Protein AF-Q5DG83-F1 (afdb_monomer_lite)

Secondary structure (DSSP, 8-state):
-HHHHHHHHHHHHHHTT-HHHHHHHHHHHHHHHHHHHHHHHHTT----SHHHHHHHHHHHHHHHHHHHTT-HHHHHHHHHHHHHHHHTTT-HHHHHHHHHHHHHHTTT-HHHHHHHHHHHHHHHHHHHH-HHHHHHHHT--

Structure (mmCIF, N/CA/C/O backbone):
data_AF-Q5DG83-F1
#
_entry.id   AF-Q5DG83-F1
#
loop_
_atom_site.group_PDB
_atom_site.id
_atom_site.type_symbol
_atom_site.label_atom_id
_atom_site.label_alt_id
_atom_site.label_comp_id
_atom_site.label_asym_id
_atom_site.label_entity_id
_atom_site.label_seq_id
_atom_site.pdbx_PDB_ins_code
_atom_site.Cartn_x
_atom_site.Cartn_y
_atom_site.Cartn_z
_atom_site.occupancy
_atom_site.B_iso_or_equiv
_atom_site.auth_seq_id
_atom_site.auth_comp_id
_atom_site.auth_asym_id
_atom_site.auth_atom_id
_atom_site.pdbx_PDB_model_num
ATOM 1 N N . MET A 1 1 ? -3.990 -0.308 -20.408 1.00 58.44 1 MET A N 1
ATOM 2 C CA . MET A 1 1 ? -5.228 0.496 -20.563 1.00 58.44 1 MET A CA 1
ATOM 3 C C . MET A 1 1 ? -6.247 0.313 -19.429 1.00 58.44 1 MET A C 1
ATOM 5 O O . MET A 1 1 ? -6.874 1.299 -19.071 1.00 58.44 1 MET A O 1
ATOM 9 N N . ALA A 1 2 ? -6.385 -0.866 -18.800 1.00 81.00 2 ALA A N 1
ATOM 10 C CA . ALA A 1 2 ? -7.357 -1.078 -17.709 1.00 81.00 2 ALA A CA 1
ATOM 11 C C . ALA A 1 2 ? -7.182 -0.148 -16.482 1.00 81.00 2 ALA A C 1
ATOM 13 O O . ALA A 1 2 ? -8.169 0.364 -15.962 1.00 81.00 2 ALA A O 1
ATOM 14 N N . GLY A 1 3 ? -5.941 0.132 -16.054 1.00 82.56 3 GLY A N 1
ATOM 15 C CA . GLY A 1 3 ? -5.675 1.032 -14.919 1.00 82.56 3 GLY A CA 1
ATOM 16 C C . GLY A 1 3 ? -6.185 2.464 -15.138 1.00 82.56 3 GLY A C 1
ATOM 17 O O . GLY A 1 3 ? -6.842 3.024 -14.268 1.00 82.56 3 GLY A O 1
ATOM 18 N N . VAL A 1 4 ? -5.973 3.027 -16.333 1.00 89.06 4 VAL A N 1
ATOM 19 C CA . VAL A 1 4 ? -6.413 4.392 -16.685 1.00 89.06 4 VAL A CA 1
ATOM 20 C C . VAL A 1 4 ? -7.938 4.499 -16.736 1.00 89.06 4 VAL A C 1
ATOM 22 O O . VAL A 1 4 ? -8.504 5.472 -16.245 1.00 89.06 4 VAL A O 1
ATOM 25 N N . PHE A 1 5 ? -8.619 3.481 -17.265 1.00 93.00 5 PHE A N 1
ATOM 26 C CA . PHE A 1 5 ? -10.083 3.435 -17.251 1.00 93.00 5 PHE A CA 1
ATOM 27 C C . PHE A 1 5 ? -10.638 3.483 -15.818 1.00 93.00 5 PHE A C 1
ATOM 29 O O . PHE A 1 5 ? -11.565 4.239 -15.526 1.00 93.00 5 PHE A O 1
ATOM 36 N N . LEU A 1 6 ? -10.028 2.731 -14.898 1.00 93.81 6 LEU A N 1
ATOM 37 C CA . LEU A 1 6 ? -10.441 2.718 -13.495 1.00 93.81 6 LEU A CA 1
ATOM 38 C C . LEU A 1 6 ? -10.175 4.046 -12.780 1.00 93.81 6 LEU A C 1
ATOM 40 O O . LEU A 1 6 ? -10.945 4.400 -11.893 1.00 93.81 6 LEU A O 1
ATOM 44 N N . LEU A 1 7 ? -9.166 4.822 -13.187 1.00 94.19 7 LEU A N 1
ATOM 45 C CA . LEU A 1 7 ? -9.012 6.200 -12.703 1.00 94.19 7 LEU A CA 1
ATOM 46 C C . LEU A 1 7 ? -10.199 7.081 -13.110 1.00 94.19 7 LEU A C 1
ATOM 48 O O . LEU A 1 7 ? -10.683 7.871 -12.302 1.00 94.19 7 LEU A O 1
ATOM 52 N N . GLY A 1 8 ? -10.694 6.919 -14.341 1.00 93.06 8 GLY A N 1
ATOM 53 C CA . GLY A 1 8 ? -11.918 7.576 -14.803 1.00 93.06 8 GLY A CA 1
ATOM 54 C C . GLY A 1 8 ? -13.120 7.196 -13.940 1.00 93.06 8 GLY A C 1
ATOM 55 O O . GLY A 1 8 ? -13.822 8.074 -13.444 1.00 93.06 8 GLY A O 1
ATOM 56 N N . LYS A 1 9 ? -13.293 5.897 -13.663 1.00 94.50 9 LYS A N 1
ATOM 57 C CA . LYS A 1 9 ? -14.343 5.416 -12.755 1.00 94.50 9 LYS A CA 1
ATOM 58 C C . LYS A 1 9 ? -14.202 6.003 -11.344 1.00 94.50 9 LYS A C 1
ATOM 60 O O . LYS A 1 9 ? -15.188 6.475 -10.792 1.00 94.50 9 LYS A O 1
ATOM 65 N N . ALA A 1 10 ? -12.997 6.027 -10.773 1.00 93.75 10 ALA A N 1
ATOM 66 C CA . ALA A 1 10 ? -12.766 6.593 -9.443 1.00 93.75 10 ALA A CA 1
ATOM 67 C C . ALA A 1 10 ? -13.155 8.080 -9.373 1.00 93.75 10 ALA A C 1
ATOM 69 O O . ALA A 1 10 ? -13.737 8.515 -8.383 1.00 93.75 10 ALA A O 1
ATOM 70 N N . ARG A 1 11 ? -12.914 8.850 -10.444 1.00 94.06 11 ARG A N 1
ATOM 71 C CA . ARG A 1 11 ? -13.388 10.242 -10.534 1.00 94.06 11 ARG A CA 1
ATOM 72 C C . ARG A 1 11 ? -14.913 10.342 -10.512 1.00 94.06 11 ARG A C 1
ATOM 74 O O . ARG A 1 11 ? -15.434 11.239 -9.859 1.00 94.06 11 ARG A O 1
ATOM 81 N N . CYS A 1 12 ? -15.624 9.433 -11.177 1.00 95.62 12 CYS A N 1
ATOM 82 C CA . CYS A 1 12 ? -17.087 9.394 -11.118 1.00 95.62 12 CYS A CA 1
ATOM 83 C C . CYS A 1 12 ? -17.591 9.104 -9.696 1.00 95.62 12 CYS A C 1
ATOM 85 O O . CYS A 1 12 ? -18.507 9.776 -9.232 1.00 95.62 12 CYS A O 1
ATOM 87 N N . GLU A 1 13 ? -16.969 8.156 -8.987 1.00 94.88 13 GLU A N 1
ATOM 88 C CA . GLU A 1 13 ? -17.316 7.836 -7.592 1.00 94.88 13 GLU A CA 1
ATOM 89 C C . GLU A 1 13 ? -17.054 9.022 -6.653 1.00 94.88 13 GLU A C 1
ATOM 91 O O . GLU A 1 13 ? -17.885 9.328 -5.797 1.00 94.88 13 GLU A O 1
ATOM 96 N N . PHE A 1 14 ? -15.950 9.748 -6.863 1.00 92.69 14 PHE A N 1
ATOM 97 C CA . PHE A 1 14 ? -15.668 10.994 -6.150 1.00 92.69 14 PHE A CA 1
ATOM 98 C C . PHE A 1 14 ? -16.772 12.039 -6.381 1.00 92.69 14 PHE A C 1
ATOM 100 O O . PHE A 1 14 ? -17.293 12.615 -5.425 1.00 92.69 14 PHE A O 1
ATOM 107 N N . SER A 1 15 ? -17.189 12.253 -7.636 1.00 94.62 15 SER A N 1
ATOM 108 C CA . SER A 1 15 ? -18.296 13.164 -7.967 1.00 94.62 15 SER A CA 1
ATOM 109 C C . SER A 1 15 ? -19.628 12.728 -7.350 1.00 94.62 15 SER A C 1
ATOM 111 O O . SER A 1 15 ? -20.410 13.577 -6.926 1.00 94.62 15 SER A O 1
ATOM 113 N N . ALA A 1 16 ? -19.864 11.420 -7.240 1.00 94.19 16 ALA A N 1
ATOM 114 C CA . ALA A 1 16 ? -21.024 10.840 -6.567 1.00 94.19 16 ALA A CA 1
ATOM 115 C C . ALA A 1 16 ? -20.911 10.841 -5.027 1.00 94.19 16 ALA A C 1
ATOM 117 O O . ALA A 1 16 ? -21.829 10.382 -4.351 1.00 94.19 16 ALA A O 1
ATOM 118 N N . ARG A 1 17 ? -19.807 11.359 -4.464 1.00 92.31 17 ARG A N 1
ATOM 119 C CA . ARG A 1 17 ? -19.486 11.362 -3.023 1.00 92.31 17 ARG A CA 1
ATOM 120 C C . ARG A 1 17 ? -19.437 9.965 -2.397 1.00 92.31 17 ARG A C 1
ATOM 122 O O . ARG A 1 17 ? -19.683 9.801 -1.204 1.00 92.31 17 ARG A O 1
ATOM 129 N N . ASN A 1 18 ? -19.081 8.957 -3.186 1.00 94.44 18 ASN A N 1
ATOM 130 C CA . ASN A 1 18 ? -18.963 7.579 -2.732 1.00 94.44 18 ASN A CA 1
ATOM 131 C C . ASN A 1 18 ? -17.506 7.240 -2.386 1.00 94.44 18 ASN A C 1
ATOM 133 O O . ASN A 1 18 ? -16.785 6.613 -3.164 1.00 94.44 18 ASN A O 1
ATOM 137 N N . ALA A 1 19 ? -17.067 7.664 -1.199 1.00 92.94 19 ALA A N 1
ATOM 138 C CA . ALA A 1 19 ? -15.667 7.571 -0.778 1.00 92.94 19 ALA A CA 1
ATOM 139 C C . ALA A 1 19 ? -15.132 6.123 -0.737 1.00 92.94 19 ALA A C 1
ATOM 141 O O . ALA A 1 19 ? -14.009 5.855 -1.164 1.00 92.94 19 ALA A O 1
ATOM 142 N N . ILE A 1 20 ? -15.936 5.160 -0.275 1.00 94.62 20 ILE A N 1
ATOM 143 C CA . ILE A 1 20 ? -15.516 3.751 -0.176 1.00 94.62 20 ILE A CA 1
ATOM 144 C C . ILE A 1 20 ? -15.349 3.135 -1.576 1.00 94.62 20 ILE A C 1
ATOM 146 O O . ILE A 1 20 ? -14.381 2.413 -1.845 1.00 94.62 20 ILE A O 1
ATOM 150 N N . SER A 1 21 ? -16.261 3.446 -2.503 1.00 94.94 21 SER A N 1
ATOM 151 C CA . SER A 1 21 ? -16.157 2.980 -3.891 1.00 94.94 21 SER A CA 1
ATOM 152 C C . SER A 1 21 ? -14.999 3.651 -4.638 1.00 94.94 21 SER A C 1
ATOM 154 O O . SER A 1 21 ? -14.277 2.976 -5.376 1.00 94.94 21 SER A O 1
ATOM 1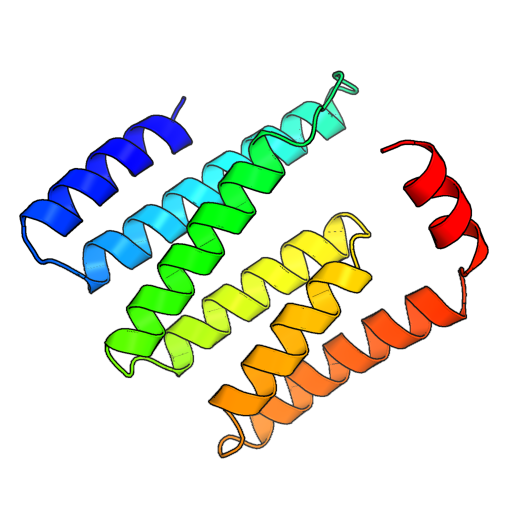56 N N . GLU A 1 22 ? -14.740 4.942 -4.393 1.00 96.06 22 GLU A N 1
ATOM 157 C CA . GLU A 1 22 ? -13.553 5.644 -4.907 1.00 96.06 22 GLU A CA 1
ATOM 158 C C . GLU A 1 22 ? -12.273 4.925 -4.454 1.00 96.06 22 GLU A C 1
ATOM 160 O O . GLU A 1 22 ? -11.452 4.529 -5.287 1.00 96.06 22 GLU A O 1
ATOM 165 N N . ALA A 1 23 ? -12.126 4.684 -3.147 1.00 96.56 23 ALA A N 1
ATOM 166 C CA . ALA A 1 23 ? -10.945 4.048 -2.572 1.00 96.56 23 ALA A CA 1
ATOM 167 C C . ALA A 1 23 ? -10.722 2.621 -3.099 1.00 96.56 23 ALA A C 1
ATOM 169 O O . ALA A 1 23 ? -9.594 2.261 -3.453 1.00 96.56 23 ALA A O 1
ATOM 170 N N . SER A 1 24 ? -11.777 1.809 -3.198 1.00 96.19 24 SER A N 1
ATOM 171 C CA . SER A 1 24 ? -11.685 0.437 -3.723 1.00 96.19 24 SER A CA 1
ATOM 172 C C . SER A 1 24 ? -11.396 0.396 -5.231 1.00 96.19 24 SER A C 1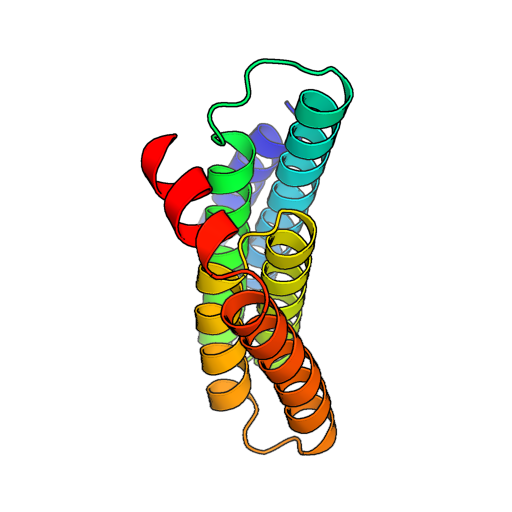
ATOM 174 O O . SER A 1 24 ? -10.631 -0.455 -5.704 1.00 96.19 24 SER A O 1
ATOM 176 N N . THR A 1 25 ? -11.933 1.353 -5.993 1.00 96.88 25 THR A N 1
ATOM 177 C CA . THR A 1 25 ? -11.655 1.496 -7.427 1.00 96.88 25 THR A CA 1
ATOM 178 C C . THR A 1 25 ? -10.207 1.930 -7.664 1.00 96.88 25 THR A C 1
ATOM 180 O O . THR A 1 25 ? -9.535 1.351 -8.518 1.00 96.88 25 THR A O 1
ATOM 183 N N . LEU A 1 26 ? -9.682 2.867 -6.865 1.00 97.19 26 LEU A N 1
ATOM 184 C CA . LEU A 1 26 ? -8.269 3.266 -6.892 1.00 97.19 26 LEU A CA 1
ATOM 185 C C . LEU A 1 26 ? -7.335 2.104 -6.545 1.00 97.19 26 LEU A C 1
ATOM 187 O O . LEU A 1 26 ? -6.339 1.883 -7.233 1.00 97.19 26 LEU A O 1
ATOM 191 N N . PHE A 1 27 ? -7.675 1.315 -5.525 1.00 97.19 27 PHE A N 1
ATOM 192 C CA . PHE A 1 27 ? -6.912 0.117 -5.174 1.00 97.19 27 PHE A CA 1
ATOM 193 C C . PHE A 1 27 ? -6.875 -0.894 -6.330 1.00 97.19 27 PHE A C 1
ATOM 195 O O . PHE A 1 27 ? -5.833 -1.471 -6.644 1.00 97.19 27 PHE A O 1
ATOM 202 N N . SER A 1 28 ? -8.004 -1.071 -7.020 1.00 96.56 28 SER A N 1
ATOM 203 C CA . SER A 1 28 ? -8.087 -1.924 -8.208 1.00 96.56 28 SER A CA 1
ATOM 204 C C . SER A 1 28 ? -7.248 -1.374 -9.365 1.00 96.56 28 SER A C 1
ATOM 206 O O . SER A 1 28 ? -6.524 -2.136 -10.003 1.00 96.56 28 SER A O 1
ATOM 208 N N . ALA A 1 29 ? -7.275 -0.058 -9.604 1.00 96.75 29 ALA A N 1
ATOM 209 C CA . ALA A 1 29 ? -6.432 0.594 -10.606 1.00 96.75 29 ALA A CA 1
ATOM 210 C C . ALA A 1 29 ? -4.939 0.350 -10.329 1.00 96.75 29 ALA A C 1
ATOM 212 O O . ALA A 1 29 ? -4.202 -0.036 -11.238 1.00 96.75 29 ALA A O 1
ATOM 213 N N . ALA A 1 30 ? -4.516 0.478 -9.066 1.00 96.75 30 ALA A N 1
ATOM 214 C CA . ALA A 1 30 ? -3.142 0.215 -8.651 1.00 96.75 30 ALA A CA 1
ATOM 215 C C . ALA A 1 30 ? -2.680 -1.208 -8.988 1.00 96.75 30 ALA A C 1
ATOM 217 O O . ALA A 1 30 ? -1.575 -1.386 -9.498 1.00 96.75 30 ALA A O 1
ATOM 218 N N . LYS A 1 31 ? -3.530 -2.222 -8.770 1.00 95.94 31 LYS A N 1
ATOM 219 C CA . LYS A 1 31 ? -3.213 -3.614 -9.133 1.00 95.94 31 LYS A CA 1
ATOM 220 C C . LYS A 1 31 ? -2.915 -3.764 -10.622 1.00 95.94 31 LYS A C 1
ATOM 222 O O . LYS A 1 31 ? -1.956 -4.441 -10.977 1.00 95.94 31 LYS A O 1
ATOM 227 N N . TYR A 1 32 ? -3.695 -3.118 -11.487 1.00 95.75 32 TYR A N 1
ATOM 228 C CA . TYR A 1 32 ? -3.451 -3.165 -12.931 1.00 95.75 32 TYR A CA 1
ATOM 229 C C . TYR A 1 32 ? -2.168 -2.439 -13.339 1.00 95.75 32 TYR A C 1
ATOM 231 O O . TYR A 1 32 ? -1.483 -2.904 -14.248 1.00 95.75 32 TYR A O 1
ATOM 239 N N . PHE A 1 33 ? -1.824 -1.334 -12.675 1.00 94.62 33 PHE A N 1
ATOM 240 C CA . PHE A 1 33 ? -0.546 -0.658 -12.900 1.00 94.62 33 PHE A CA 1
ATOM 241 C C . PHE A 1 33 ? 0.641 -1.532 -12.476 1.00 94.62 33 PHE A C 1
ATOM 243 O O . PHE A 1 33 ? 1.571 -1.698 -13.259 1.00 94.62 33 PHE A O 1
ATOM 250 N N . LEU A 1 34 ? 0.579 -2.183 -11.308 1.00 94.12 34 LEU A N 1
ATOM 251 C CA . LEU A 1 34 ? 1.622 -3.121 -10.869 1.00 94.12 34 LEU A CA 1
ATOM 252 C C . LEU A 1 34 ? 1.746 -4.329 -11.804 1.00 94.12 34 LEU A C 1
ATOM 254 O O . LEU A 1 34 ? 2.853 -4.733 -12.133 1.00 94.12 34 LEU A O 1
ATOM 258 N N . GLN A 1 35 ? 0.630 -4.877 -12.289 1.00 92.88 35 GLN A N 1
ATOM 259 C CA . GLN A 1 35 ? 0.661 -5.964 -13.273 1.00 92.88 35 GLN A CA 1
ATOM 260 C C . GLN A 1 35 ? 1.292 -5.538 -14.605 1.00 92.88 35 GLN A C 1
ATOM 262 O O . GLN A 1 35 ? 1.951 -6.344 -15.257 1.00 92.88 35 GLN A O 1
ATOM 267 N N . ALA A 1 36 ? 1.071 -4.295 -15.041 1.00 90.56 36 ALA A N 1
ATOM 268 C CA . ALA A 1 36 ? 1.715 -3.762 -16.238 1.00 90.56 36 ALA A CA 1
ATOM 269 C C . ALA A 1 36 ? 3.227 -3.583 -16.024 1.00 90.56 36 ALA A C 1
ATOM 271 O O . ALA A 1 36 ? 4.015 -3.956 -16.888 1.00 90.56 36 ALA A O 1
ATOM 272 N N . ASP A 1 37 ? 3.616 -3.086 -14.851 1.00 89.38 37 ASP A N 1
ATOM 273 C CA . ASP A 1 37 ? 5.006 -2.924 -14.423 1.00 89.38 37 ASP A CA 1
ATOM 274 C C . ASP A 1 37 ? 5.758 -4.268 -14.340 1.00 89.38 37 ASP A C 1
ATOM 276 O O . ASP A 1 37 ? 6.858 -4.409 -14.880 1.00 89.38 37 ASP A O 1
ATOM 280 N N . ASP A 1 38 ? 5.128 -5.295 -13.759 1.00 89.12 38 ASP A N 1
ATOM 281 C CA . ASP A 1 38 ? 5.667 -6.661 -13.705 1.00 89.12 38 ASP A CA 1
ATOM 282 C C . ASP A 1 38 ? 5.873 -7.227 -15.122 1.00 89.12 38 ASP A C 1
ATOM 284 O O . ASP A 1 38 ? 6.905 -7.836 -15.413 1.00 89.12 38 ASP A O 1
ATOM 288 N N . LYS A 1 39 ? 4.924 -6.983 -16.039 1.00 88.75 39 LYS A N 1
ATOM 289 C CA . LYS A 1 39 ? 5.033 -7.417 -17.441 1.00 88.75 39 LYS A CA 1
ATOM 290 C C . LYS A 1 39 ? 6.177 -6.724 -18.171 1.00 88.75 39 LYS A C 1
ATOM 292 O O . LYS A 1 39 ? 6.953 -7.411 -18.830 1.00 88.75 39 LYS A O 1
ATOM 297 N N . TYR A 1 40 ? 6.315 -5.407 -18.034 1.00 86.00 40 TYR A N 1
ATOM 298 C CA . TYR A 1 40 ? 7.425 -4.665 -18.643 1.00 86.00 40 TYR A CA 1
ATOM 299 C C . TYR A 1 40 ? 8.777 -5.159 -18.144 1.00 86.00 40 TYR A C 1
ATOM 301 O O . TYR A 1 40 ? 9.679 -5.387 -18.948 1.00 86.00 40 TYR A O 1
ATOM 309 N N . THR A 1 41 ? 8.876 -5.423 -16.841 1.00 84.44 41 THR A N 1
ATOM 310 C CA . THR A 1 41 ? 10.080 -5.996 -16.236 1.00 84.44 41 THR A CA 1
ATOM 311 C C . THR A 1 41 ? 10.366 -7.395 -16.792 1.00 84.44 41 THR A C 1
ATOM 313 O O . THR A 1 41 ? 11.493 -7.679 -17.179 1.00 84.44 41 THR A O 1
ATOM 316 N N . SER A 1 42 ? 9.349 -8.258 -16.922 1.00 85.88 42 SER A N 1
ATOM 317 C CA . SER A 1 42 ? 9.515 -9.616 -17.471 1.00 85.88 42 SER A CA 1
ATOM 318 C C . SER A 1 42 ? 9.922 -9.649 -18.949 1.00 85.88 42 SER A C 1
ATOM 320 O O . SER A 1 42 ? 10.597 -10.576 -19.384 1.00 85.88 42 SER A O 1
ATOM 322 N N . MET A 1 43 ? 9.524 -8.635 -19.720 1.00 85.44 43 MET A N 1
ATOM 323 C CA . MET A 1 43 ? 9.852 -8.509 -21.142 1.00 85.44 43 MET A CA 1
ATOM 324 C C . MET A 1 43 ? 11.196 -7.802 -21.378 1.00 85.44 43 MET A C 1
ATOM 326 O O . MET A 1 43 ? 11.548 -7.556 -22.529 1.00 85.44 43 MET A O 1
ATOM 330 N N . ASN A 1 44 ? 11.939 -7.458 -20.314 1.00 78.94 44 ASN A N 1
ATOM 331 C CA . ASN A 1 44 ? 13.146 -6.625 -20.373 1.00 78.94 44 ASN A CA 1
ATOM 332 C C . ASN A 1 44 ? 12.930 -5.317 -21.160 1.00 78.94 44 ASN A C 1
ATOM 334 O O . ASN A 1 44 ? 13.837 -4.818 -21.828 1.00 78.94 44 ASN A O 1
ATOM 338 N N . CYS A 1 45 ? 11.715 -4.763 -21.104 1.00 77.06 45 CYS A N 1
ATOM 339 C CA . CYS A 1 45 ? 11.424 -3.466 -21.694 1.00 77.06 45 CYS A CA 1
ATOM 340 C C . CYS A 1 45 ? 12.050 -2.354 -20.848 1.00 77.06 45 CYS A C 1
ATOM 342 O O . CYS A 1 45 ? 12.183 -2.480 -19.629 1.00 77.06 45 CYS A O 1
ATOM 344 N N . ILE A 1 46 ? 12.381 -1.231 -21.488 1.00 74.31 46 ILE A N 1
ATOM 345 C CA . ILE A 1 46 ? 12.783 -0.020 -20.768 1.00 74.31 46 ILE A CA 1
ATOM 346 C C . ILE A 1 46 ? 11.601 0.414 -19.893 1.00 74.31 46 ILE A C 1
ATOM 348 O O . ILE A 1 46 ? 10.514 0.686 -20.403 1.00 74.31 46 ILE A O 1
ATOM 352 N N . ASN A 1 47 ? 11.810 0.443 -18.577 1.00 76.06 47 ASN A N 1
ATOM 353 C CA . ASN A 1 47 ? 10.803 0.830 -17.599 1.00 76.06 47 ASN A CA 1
ATOM 354 C C . ASN A 1 47 ? 11.252 2.110 -16.885 1.00 76.06 47 ASN A C 1
ATOM 356 O O . ASN A 1 47 ? 12.220 2.084 -16.131 1.00 76.06 47 ASN A O 1
ATOM 360 N N . TYR A 1 48 ? 10.535 3.212 -17.115 1.00 78.88 48 TYR A N 1
ATOM 361 C CA . TYR A 1 48 ? 10.764 4.508 -16.459 1.00 78.88 48 TYR A CA 1
ATOM 362 C C . TYR A 1 48 ? 10.054 4.630 -15.102 1.00 78.88 48 TYR A C 1
ATOM 364 O O . TYR A 1 48 ? 9.915 5.717 -14.556 1.00 78.88 48 TYR A O 1
ATOM 372 N N . GLU A 1 49 ? 9.567 3.512 -1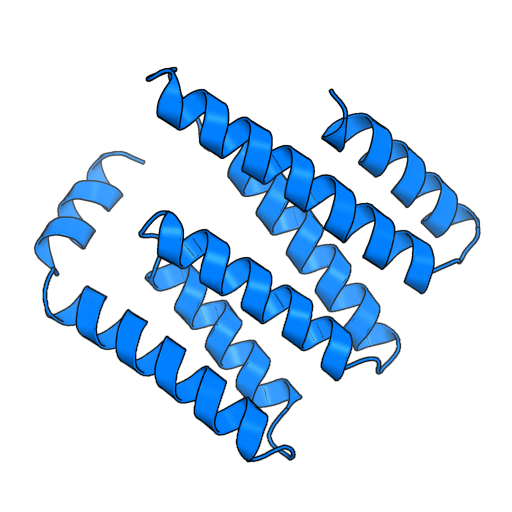4.559 1.00 82.00 49 GLU A N 1
ATOM 373 C CA . GLU A 1 49 ? 8.822 3.438 -13.300 1.00 82.00 49 GLU A CA 1
ATOM 374 C C . GLU A 1 49 ? 7.477 4.186 -13.298 1.00 82.00 49 GLU A C 1
ATOM 376 O O . GLU A 1 49 ? 6.837 4.292 -12.253 1.00 82.00 49 GLU A O 1
ATOM 381 N N . ASP A 1 50 ? 6.987 4.649 -14.450 1.00 86.81 50 ASP A N 1
ATOM 382 C CA . ASP A 1 50 ? 5.714 5.375 -14.562 1.00 86.81 50 ASP A CA 1
ATOM 383 C C . ASP A 1 50 ? 4.539 4.567 -14.001 1.00 86.81 50 ASP A C 1
ATOM 385 O O . ASP A 1 50 ? 3.738 5.066 -13.208 1.00 86.81 50 ASP A O 1
ATOM 389 N N . ASN A 1 51 ? 4.461 3.281 -14.359 1.00 90.19 51 ASN A N 1
ATOM 390 C CA . ASN A 1 51 ? 3.412 2.389 -13.870 1.00 90.19 51 ASN A CA 1
ATOM 391 C C . ASN A 1 51 ? 3.510 2.192 -12.352 1.00 90.19 51 ASN A C 1
ATOM 393 O O . ASN A 1 51 ? 2.496 2.241 -11.653 1.00 90.19 51 ASN A O 1
ATOM 397 N N . LEU A 1 52 ? 4.721 2.004 -11.826 1.00 91.75 52 LEU A N 1
ATOM 398 C CA . LEU A 1 52 ? 4.950 1.878 -10.392 1.00 91.75 52 LEU A CA 1
ATOM 399 C C . LEU A 1 52 ? 4.557 3.163 -9.649 1.00 91.75 52 LEU A C 1
ATOM 401 O O . LEU A 1 52 ? 3.844 3.092 -8.650 1.00 91.75 52 LEU A O 1
ATOM 405 N N . ASN A 1 53 ? 4.944 4.332 -10.158 1.00 93.06 53 ASN A N 1
ATOM 406 C CA . ASN A 1 53 ? 4.596 5.628 -9.579 1.00 93.06 53 ASN A CA 1
ATOM 407 C C . ASN A 1 53 ? 3.078 5.866 -9.595 1.00 93.06 53 ASN A C 1
ATOM 409 O O . ASN A 1 53 ? 2.505 6.272 -8.580 1.00 93.06 53 ASN A O 1
ATOM 413 N N . CYS A 1 54 ? 2.393 5.525 -10.693 1.00 94.00 54 CYS A N 1
ATOM 414 C CA . CYS A 1 54 ? 0.930 5.541 -10.754 1.00 94.00 54 CYS A CA 1
ATOM 415 C C . CYS A 1 54 ? 0.301 4.602 -9.716 1.00 94.00 54 CYS A C 1
ATOM 417 O O . CYS A 1 54 ? -0.663 4.985 -9.049 1.00 94.00 54 CYS A O 1
ATOM 419 N N . ALA A 1 55 ? 0.839 3.390 -9.544 1.00 95.06 55 ALA A N 1
ATOM 420 C CA . ALA A 1 55 ? 0.347 2.450 -8.543 1.00 95.06 55 ALA A CA 1
ATOM 421 C C . ALA A 1 55 ? 0.516 2.986 -7.115 1.00 95.06 55 ALA A C 1
ATOM 423 O O . ALA A 1 55 ? -0.441 2.948 -6.342 1.00 95.06 55 ALA A O 1
ATOM 424 N N . ILE A 1 56 ? 1.695 3.523 -6.781 1.00 95.69 56 ILE A N 1
ATOM 425 C CA . ILE A 1 56 ? 1.977 4.131 -5.473 1.00 95.69 56 ILE A CA 1
ATOM 426 C C . ILE A 1 56 ? 0.984 5.264 -5.204 1.00 95.69 56 ILE A C 1
ATOM 428 O O . ILE A 1 56 ? 0.338 5.273 -4.158 1.00 95.69 56 ILE A O 1
ATOM 432 N N . PHE A 1 57 ? 0.791 6.172 -6.165 1.00 95.88 57 PHE A N 1
ATOM 433 C CA . PHE A 1 57 ? -0.161 7.275 -6.034 1.00 95.88 57 PHE A CA 1
ATOM 434 C C . PHE A 1 57 ? -1.589 6.780 -5.758 1.00 95.88 57 PHE A C 1
ATOM 436 O O . PHE A 1 57 ? -2.254 7.264 -4.840 1.00 95.88 57 PHE A O 1
ATOM 443 N N . CYS A 1 58 ? -2.053 5.778 -6.511 1.00 97.00 58 CYS A N 1
ATOM 444 C CA . CYS A 1 58 ? -3.385 5.199 -6.331 1.00 97.00 58 CYS A CA 1
ATOM 445 C C . CYS A 1 58 ? -3.556 4.549 -4.951 1.00 97.00 58 CYS A C 1
ATOM 447 O O . CYS A 1 58 ? -4.588 4.743 -4.307 1.00 97.00 58 CYS A O 1
ATOM 449 N N . LEU A 1 59 ? -2.553 3.795 -4.489 1.00 97.62 59 LEU A N 1
ATOM 450 C CA . LEU A 1 59 ? -2.579 3.135 -3.181 1.00 97.62 59 LEU A CA 1
ATOM 451 C C . LEU A 1 59 ? -2.566 4.157 -2.045 1.00 97.62 59 LEU A C 1
ATOM 453 O O . LEU A 1 59 ? -3.385 4.053 -1.139 1.00 97.62 59 LEU A O 1
ATOM 457 N N . LEU A 1 60 ? -1.713 5.181 -2.111 1.00 97.00 60 LEU A N 1
ATOM 458 C CA . LEU A 1 60 ? -1.669 6.231 -1.090 1.00 97.00 60 LEU A CA 1
ATOM 459 C C . LEU A 1 60 ? -2.972 7.023 -1.024 1.00 97.00 60 LEU A C 1
ATOM 461 O O . LEU A 1 60 ? -3.477 7.291 0.065 1.00 97.00 60 LEU A O 1
ATOM 465 N N . ARG A 1 61 ? -3.557 7.358 -2.180 1.00 96.44 61 ARG A N 1
ATOM 466 C CA . ARG A 1 61 ? -4.858 8.028 -2.230 1.00 96.44 61 ARG A CA 1
ATOM 467 C C . ARG A 1 61 ? -5.961 7.143 -1.645 1.00 96.44 61 ARG A C 1
ATOM 469 O O . ARG A 1 61 ? -6.757 7.636 -0.854 1.00 96.44 61 ARG A O 1
ATOM 476 N N . SER A 1 62 ? -5.983 5.857 -1.997 1.00 97.06 62 SER A N 1
ATOM 477 C CA . SER A 1 62 ? -6.931 4.876 -1.454 1.00 97.06 62 SER A CA 1
ATOM 478 C C . SER A 1 62 ? -6.815 4.758 0.070 1.00 97.06 62 SER A C 1
ATOM 480 O O . SER A 1 62 ? -7.812 4.924 0.772 1.00 97.06 62 SER A O 1
ATOM 482 N N . ALA A 1 63 ? -5.597 4.572 0.590 1.00 96.38 63 ALA A N 1
ATOM 483 C CA . ALA A 1 63 ? -5.334 4.487 2.025 1.00 96.38 63 ALA A CA 1
ATOM 484 C C . ALA A 1 63 ? -5.793 5.752 2.759 1.00 96.38 63 ALA A C 1
ATOM 486 O O . ALA A 1 63 ? -6.506 5.662 3.755 1.00 96.38 63 ALA A O 1
ATOM 487 N N . ARG A 1 64 ? -5.480 6.934 2.212 1.00 95.88 64 ARG A N 1
ATOM 488 C CA . ARG A 1 64 ? -5.887 8.213 2.801 1.00 95.88 64 ARG A CA 1
ATOM 489 C C . ARG A 1 64 ? -7.403 8.384 2.857 1.00 95.88 64 ARG A C 1
ATOM 491 O O . ARG A 1 64 ? -7.910 8.929 3.830 1.00 95.88 64 ARG A O 1
ATOM 498 N N . ILE A 1 65 ? -8.136 7.936 1.837 1.00 96.38 65 ILE A N 1
ATOM 499 C CA . ILE A 1 65 ? -9.603 7.973 1.866 1.00 96.38 65 ILE A CA 1
ATOM 500 C C . ILE A 1 65 ? -10.130 7.056 2.974 1.00 96.38 65 ILE A C 1
ATOM 502 O O . ILE A 1 65 ? -11.010 7.475 3.722 1.00 96.38 65 ILE A O 1
ATOM 506 N N . TYR A 1 66 ? -9.579 5.849 3.134 1.00 96.19 66 TYR A N 1
ATOM 507 C CA . TYR A 1 66 ? -9.972 4.967 4.236 1.00 96.19 66 TYR A CA 1
ATOM 508 C C . TYR A 1 66 ? -9.665 5.570 5.612 1.00 96.19 66 TYR A C 1
ATOM 510 O O . TYR A 1 66 ? -10.525 5.508 6.484 1.00 96.19 66 TYR A O 1
ATOM 518 N N . GLU A 1 67 ? -8.508 6.216 5.797 1.00 93.88 67 GLU A N 1
ATOM 519 C CA . GLU A 1 67 ? -8.188 6.942 7.037 1.00 93.88 67 GLU A CA 1
ATOM 520 C C . GLU A 1 67 ? -9.197 8.056 7.336 1.00 93.88 67 GLU A C 1
ATOM 522 O O . GLU A 1 67 ? -9.672 8.168 8.461 1.00 93.88 67 GLU A O 1
ATOM 527 N N . LEU A 1 68 ? -9.545 8.869 6.331 1.00 94.56 68 LEU A N 1
ATOM 528 C CA . LEU A 1 68 ? -10.499 9.974 6.485 1.00 94.56 68 LEU A CA 1
ATOM 529 C C . LEU A 1 68 ? -11.919 9.501 6.827 1.00 94.56 68 LEU A C 1
ATOM 531 O O . LEU A 1 68 ? -12.701 10.286 7.350 1.00 94.56 68 LEU A O 1
ATOM 535 N N . ASN A 1 69 ? -12.248 8.244 6.526 1.00 93.69 69 ASN A N 1
ATOM 536 C CA . ASN A 1 69 ? -13.522 7.614 6.876 1.00 93.69 69 ASN A CA 1
ATOM 537 C C . ASN A 1 69 ? -13.406 6.709 8.119 1.00 93.69 69 ASN A C 1
ATOM 539 O O . ASN A 1 69 ? -14.292 5.895 8.353 1.00 93.69 69 ASN A O 1
ATOM 543 N N . GLU A 1 70 ? -12.310 6.809 8.884 1.00 92.88 70 GLU A N 1
ATOM 544 C CA . GLU A 1 70 ? -12.046 6.032 10.110 1.00 92.88 70 GLU A CA 1
ATOM 545 C C . GLU A 1 70 ? -11.983 4.503 9.900 1.00 92.88 70 GLU A C 1
ATOM 547 O O . GLU A 1 70 ? -12.041 3.707 10.838 1.00 92.88 70 GLU A O 1
ATOM 552 N N . LEU A 1 71 ? -11.786 4.060 8.654 1.00 92.88 71 LEU A N 1
ATOM 553 C CA . LEU A 1 71 ? -11.655 2.654 8.270 1.00 92.88 71 LEU A CA 1
ATOM 554 C C . LEU A 1 71 ? -10.189 2.202 8.376 1.00 92.88 71 LEU A C 1
ATOM 556 O O . LEU A 1 71 ? -9.576 1.761 7.400 1.00 92.88 71 LEU A O 1
ATOM 560 N N . PHE A 1 72 ? -9.611 2.315 9.574 1.00 90.94 72 PHE A N 1
ATOM 561 C CA . PHE A 1 72 ? -8.173 2.132 9.816 1.00 90.94 72 PHE A CA 1
ATOM 562 C C . PHE A 1 72 ? -7.640 0.751 9.420 1.00 90.94 72 PHE A C 1
ATOM 564 O O . PHE A 1 72 ? -6.553 0.649 8.856 1.00 90.94 72 PHE A O 1
ATOM 571 N N . THR A 1 73 ? -8.414 -0.318 9.620 1.00 90.56 73 THR A N 1
ATOM 572 C CA . THR A 1 73 ? -8.019 -1.669 9.186 1.00 90.56 73 THR A CA 1
ATOM 573 C C . THR A 1 73 ? -7.868 -1.756 7.664 1.00 90.56 73 THR A C 1
ATOM 575 O O . THR A 1 73 ? -6.926 -2.372 7.165 1.00 90.56 73 THR A O 1
ATOM 578 N N . LEU A 1 74 ? -8.766 -1.113 6.906 1.00 93.00 74 LEU A N 1
ATOM 579 C CA . LEU A 1 74 ? -8.675 -1.071 5.444 1.00 93.00 74 LEU A CA 1
ATOM 580 C C . LEU A 1 74 ? -7.501 -0.204 4.989 1.00 93.00 74 LEU A C 1
ATOM 582 O O . LEU A 1 74 ? -6.758 -0.629 4.106 1.00 93.00 74 LEU A O 1
ATOM 586 N N . ALA A 1 75 ? -7.293 0.956 5.618 1.00 94.25 75 ALA A N 1
ATOM 587 C CA . ALA A 1 75 ? -6.150 1.822 5.335 1.00 94.25 75 ALA A CA 1
ATOM 588 C C . ALA A 1 75 ? -4.824 1.065 5.502 1.00 94.25 75 ALA A C 1
ATOM 590 O O . ALA A 1 75 ? -3.997 1.044 4.588 1.00 94.25 75 ALA A O 1
ATOM 591 N N . THR A 1 76 ? -4.661 0.346 6.612 1.00 92.81 76 THR A N 1
ATOM 592 C CA . THR A 1 76 ? -3.468 -0.471 6.843 1.00 92.81 76 THR A CA 1
ATOM 593 C C . THR A 1 76 ? -3.309 -1.563 5.809 1.00 92.81 76 THR A C 1
ATOM 595 O O . THR A 1 76 ? -2.209 -1.742 5.296 1.00 92.81 76 THR A O 1
ATOM 598 N N . ASN A 1 77 ? -4.368 -2.297 5.470 1.00 93.50 77 ASN A N 1
ATOM 599 C CA . ASN A 1 77 ? -4.259 -3.347 4.459 1.00 93.50 77 ASN A CA 1
ATOM 600 C C . ASN A 1 77 ? -3.731 -2.794 3.126 1.00 93.50 77 ASN A C 1
ATOM 602 O O . ASN A 1 77 ? -2.939 -3.455 2.451 1.00 93.50 77 ASN A O 1
ATOM 606 N N . VAL A 1 78 ? -4.101 -1.558 2.775 1.00 96.44 78 VAL A N 1
ATOM 607 C CA . VAL A 1 78 ? -3.543 -0.863 1.610 1.00 96.44 78 VAL A CA 1
ATOM 608 C C . VAL A 1 78 ? -2.059 -0.537 1.803 1.00 96.44 78 VAL A C 1
ATOM 610 O O . VAL A 1 78 ? -1.269 -0.802 0.895 1.00 96.44 78 VAL A O 1
ATOM 613 N N . TYR A 1 79 ? -1.644 -0.025 2.965 1.00 95.56 79 TYR A N 1
ATOM 614 C CA . TYR A 1 79 ? -0.229 0.246 3.245 1.00 95.56 79 TYR A CA 1
ATOM 615 C C . TYR A 1 79 ? 0.643 -1.015 3.306 1.00 95.56 79 TYR A C 1
ATOM 617 O O . TYR A 1 79 ? 1.776 -0.989 2.820 1.00 95.56 79 TYR A O 1
ATOM 625 N N . ILE A 1 80 ? 0.131 -2.129 3.838 1.00 94.12 80 ILE A N 1
ATOM 626 C CA . ILE A 1 80 ? 0.803 -3.436 3.804 1.00 94.12 80 ILE A CA 1
ATOM 627 C C . ILE A 1 80 ? 0.982 -3.867 2.352 1.00 94.12 80 ILE A C 1
ATOM 629 O O . ILE A 1 80 ? 2.095 -4.184 1.942 1.00 94.12 80 ILE A O 1
ATOM 633 N N . TYR A 1 81 ? -0.080 -3.798 1.544 1.00 96.06 81 TYR A N 1
ATOM 634 C CA . TYR A 1 81 ? -0.013 -4.163 0.131 1.00 96.06 81 TYR A CA 1
ATOM 635 C C . TYR A 1 81 ? 0.986 -3.300 -0.658 1.00 96.06 81 TYR A C 1
ATOM 637 O O . TYR A 1 81 ? 1.735 -3.816 -1.495 1.00 96.06 81 TYR A O 1
ATOM 645 N N . LEU A 1 82 ? 1.022 -1.992 -0.384 1.00 96.25 82 LEU A N 1
ATOM 646 C CA . LEU A 1 82 ? 2.001 -1.061 -0.946 1.00 96.25 82 LEU A CA 1
ATOM 647 C C . LEU A 1 82 ? 3.427 -1.451 -0.541 1.00 96.25 82 LEU A C 1
ATOM 649 O O . LEU A 1 82 ? 4.297 -1.585 -1.401 1.00 96.25 82 LEU A O 1
ATOM 653 N N . SER A 1 83 ? 3.650 -1.683 0.751 1.00 94.75 83 SER A N 1
ATOM 654 C CA . SER A 1 83 ? 4.957 -2.042 1.305 1.00 94.75 83 SER A CA 1
ATOM 655 C C . SER A 1 83 ? 5.465 -3.364 0.733 1.00 94.75 83 SER A C 1
ATOM 657 O O . SER A 1 83 ? 6.577 -3.412 0.212 1.00 94.75 83 SER A O 1
ATOM 659 N N . ASP A 1 84 ? 4.633 -4.406 0.713 1.00 94.19 84 ASP A N 1
ATOM 660 C CA . ASP A 1 84 ? 4.969 -5.710 0.134 1.00 94.19 84 ASP A CA 1
ATOM 661 C C . ASP A 1 84 ? 5.274 -5.591 -1.373 1.00 94.19 84 ASP A C 1
ATOM 663 O O . ASP A 1 84 ? 6.165 -6.258 -1.905 1.00 94.19 84 ASP A O 1
ATOM 667 N N . SER A 1 85 ? 4.572 -4.709 -2.091 1.00 94.12 85 SER A N 1
ATOM 668 C CA . SER A 1 85 ? 4.820 -4.463 -3.519 1.00 94.12 85 SER A CA 1
ATOM 669 C C . SER A 1 85 ? 6.136 -3.729 -3.786 1.00 94.12 85 SER A C 1
ATOM 671 O O . SER A 1 85 ? 6.803 -4.040 -4.777 1.00 94.12 85 SER A O 1
ATOM 673 N N . LEU A 1 86 ? 6.534 -2.814 -2.898 1.00 93.12 86 LEU A N 1
ATOM 674 C CA . LEU A 1 86 ? 7.829 -2.127 -2.931 1.00 93.12 86 LEU A CA 1
ATOM 675 C C . LEU A 1 86 ? 8.979 -3.061 -2.540 1.00 93.12 86 LEU A C 1
ATOM 677 O O . LEU A 1 86 ? 10.015 -3.066 -3.202 1.00 93.12 86 LEU A O 1
ATOM 681 N N . MET A 1 87 ? 8.786 -3.895 -1.515 1.00 91.31 87 MET A N 1
ATOM 682 C CA . MET A 1 87 ? 9.761 -4.899 -1.079 1.00 91.31 87 MET A CA 1
ATOM 683 C C . MET A 1 87 ? 10.075 -5.902 -2.194 1.00 91.31 87 MET A C 1
ATOM 685 O O . MET A 1 87 ? 11.245 -6.177 -2.448 1.00 91.31 87 MET A O 1
ATOM 689 N N . ARG A 1 88 ? 9.057 -6.384 -2.926 1.00 90.81 88 ARG A N 1
ATOM 690 C CA . ARG A 1 88 ? 9.245 -7.259 -4.104 1.00 90.81 88 ARG A CA 1
ATOM 691 C C . ARG A 1 88 ? 10.079 -6.622 -5.221 1.00 90.81 88 ARG A C 1
ATOM 693 O O . ARG A 1 88 ? 10.663 -7.342 -6.019 1.00 90.81 88 ARG A O 1
ATOM 700 N N . ARG A 1 89 ? 10.141 -5.290 -5.267 1.00 87.94 89 ARG A N 1
ATOM 701 C CA . ARG A 1 89 ? 10.922 -4.490 -6.228 1.00 87.94 89 ARG A CA 1
ATOM 702 C C . ARG A 1 89 ? 12.215 -3.936 -5.623 1.00 87.94 89 ARG A C 1
ATOM 704 O O . ARG A 1 89 ? 12.797 -3.000 -6.158 1.00 87.94 89 ARG A O 1
ATOM 711 N N . CYS A 1 90 ? 12.632 -4.461 -4.473 1.00 88.31 90 CYS A N 1
ATOM 712 C CA . CYS A 1 90 ? 13.809 -4.030 -3.722 1.00 88.31 90 CYS A CA 1
ATOM 713 C C . CYS A 1 90 ? 13.810 -2.554 -3.269 1.00 88.31 90 CYS A C 1
ATOM 715 O O . CYS A 1 90 ? 14.844 -2.035 -2.847 1.00 88.31 90 CYS A O 1
ATOM 717 N N . LYS A 1 91 ? 12.656 -1.871 -3.259 1.00 88.94 91 LYS A N 1
ATOM 718 C CA . LYS A 1 91 ? 12.507 -0.483 -2.782 1.00 88.94 91 LYS A CA 1
ATOM 719 C C . LYS A 1 91 ? 12.282 -0.416 -1.267 1.00 88.94 91 LYS A C 1
ATOM 721 O O . LYS A 1 91 ? 11.332 0.197 -0.778 1.00 88.94 91 LYS A O 1
ATOM 726 N N . PHE A 1 92 ? 13.170 -1.054 -0.505 1.00 88.19 92 PHE A N 1
ATOM 727 C CA . PHE A 1 92 ? 13.029 -1.233 0.947 1.00 88.19 92 PHE A CA 1
ATOM 728 C C . PHE A 1 92 ? 12.970 0.083 1.729 1.00 88.19 92 PHE A C 1
ATOM 730 O O . PHE A 1 92 ? 12.260 0.170 2.726 1.00 88.19 92 PHE A O 1
ATOM 737 N N . HIS A 1 93 ? 13.674 1.122 1.275 1.00 87.38 93 HIS A N 1
ATOM 738 C CA . HIS A 1 93 ? 13.661 2.423 1.945 1.00 87.38 93 HIS A CA 1
ATOM 739 C C . HIS A 1 93 ? 12.275 3.076 1.932 1.00 87.38 93 HIS A C 1
ATOM 741 O O . HIS A 1 93 ? 11.790 3.497 2.978 1.00 87.38 93 HIS A O 1
ATOM 747 N N . GLN A 1 94 ? 11.608 3.077 0.774 1.00 90.12 94 GLN A N 1
ATOM 748 C CA . GLN A 1 94 ? 10.245 3.597 0.648 1.00 90.12 94 GLN A CA 1
ATOM 749 C C . GLN A 1 94 ? 9.251 2.739 1.445 1.00 90.12 94 GLN A C 1
ATOM 751 O O . GLN A 1 94 ? 8.397 3.279 2.143 1.00 90.12 94 GLN A O 1
ATOM 756 N N . ALA A 1 95 ? 9.401 1.407 1.409 1.00 90.88 95 ALA A N 1
ATOM 757 C CA . ALA A 1 95 ? 8.548 0.491 2.168 1.00 90.88 95 ALA A CA 1
ATOM 758 C C . ALA A 1 95 ? 8.595 0.757 3.686 1.00 90.88 95 ALA A C 1
ATOM 760 O O . ALA A 1 95 ? 7.555 0.755 4.341 1.00 90.88 95 ALA A O 1
ATOM 761 N N . ILE A 1 96 ? 9.776 1.048 4.250 1.00 91.88 96 ILE A N 1
ATOM 762 C CA . ILE A 1 96 ? 9.925 1.361 5.683 1.00 91.88 96 ILE A CA 1
ATOM 763 C C . ILE A 1 96 ? 9.073 2.568 6.091 1.00 91.88 96 ILE A C 1
ATOM 765 O O . ILE A 1 96 ? 8.473 2.535 7.165 1.00 91.88 96 ILE A O 1
ATOM 769 N N . CYS A 1 97 ? 9.001 3.615 5.262 1.00 91.38 97 CYS A N 1
ATOM 770 C CA . CYS A 1 97 ? 8.205 4.807 5.565 1.00 91.38 97 CYS A CA 1
ATOM 771 C C . CYS A 1 97 ? 6.720 4.459 5.744 1.00 91.38 97 CYS A C 1
ATOM 773 O O . CYS A 1 97 ? 6.102 4.875 6.722 1.00 91.38 97 CYS A O 1
ATOM 775 N N . TYR A 1 98 ? 6.165 3.634 4.853 1.00 92.69 98 TYR A N 1
ATOM 776 C CA . TYR A 1 98 ? 4.756 3.237 4.909 1.00 92.69 98 TYR A CA 1
ATOM 777 C C . TYR A 1 98 ? 4.463 2.219 6.017 1.00 92.69 98 TYR A C 1
ATOM 779 O O . TYR A 1 98 ? 3.407 2.288 6.648 1.00 92.69 98 TYR A O 1
ATOM 787 N N . LEU A 1 99 ? 5.402 1.314 6.313 1.00 91.88 99 LEU A N 1
ATOM 788 C CA . LEU A 1 99 ? 5.282 0.385 7.441 1.00 91.88 99 LEU A CA 1
ATOM 789 C C . LEU A 1 99 ? 5.264 1.122 8.785 1.00 91.88 99 LEU A C 1
ATOM 791 O O . LEU A 1 99 ? 4.447 0.790 9.638 1.00 91.88 99 LEU A O 1
ATOM 795 N N . LYS A 1 100 ? 6.118 2.138 8.973 1.00 91.38 100 LYS A N 1
ATOM 796 C CA . LYS A 1 100 ? 6.115 2.966 10.192 1.00 91.38 100 LYS A CA 1
ATOM 797 C C . LYS A 1 100 ? 4.787 3.697 10.377 1.00 91.38 100 LYS A C 1
ATOM 799 O O . LYS A 1 100 ? 4.184 3.580 11.437 1.00 91.38 100 LYS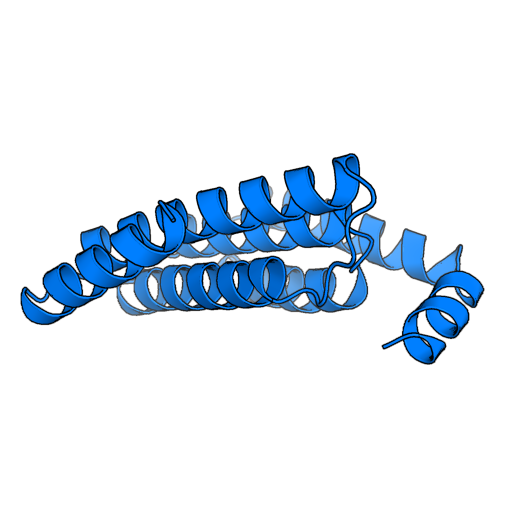 A O 1
ATOM 804 N N . HIS A 1 101 ? 4.302 4.350 9.321 1.00 91.19 101 HIS A N 1
ATOM 805 C CA . HIS A 1 101 ? 3.000 5.026 9.329 1.00 91.19 101 HIS A CA 1
ATOM 806 C C . HIS A 1 101 ? 1.854 4.061 9.681 1.00 91.19 101 HIS A C 1
ATOM 808 O O . HIS A 1 101 ? 1.005 4.361 10.512 1.00 91.19 101 HIS A O 1
ATOM 814 N N . SER A 1 102 ? 1.878 2.842 9.135 1.00 89.62 102 SER A N 1
ATOM 815 C CA . SER A 1 102 ? 0.879 1.803 9.439 1.00 89.62 102 SER A CA 1
ATOM 816 C C . SER A 1 102 ? 0.863 1.380 10.911 1.00 89.62 102 SER A C 1
ATOM 818 O O . SER A 1 102 ? -0.201 1.108 11.467 1.00 89.62 102 SER A O 1
ATOM 820 N N . ILE A 1 103 ? 2.039 1.310 11.542 1.00 90.56 103 ILE A N 1
ATOM 821 C CA . ILE A 1 103 ? 2.178 0.965 12.964 1.00 90.56 103 ILE A CA 1
ATOM 822 C C . ILE A 1 103 ? 1.574 2.068 13.841 1.00 90.56 103 ILE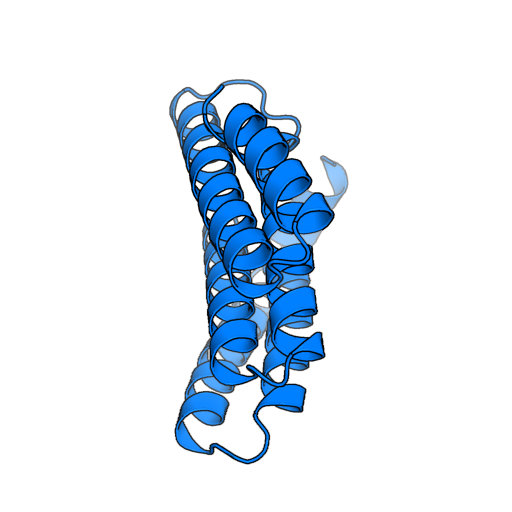 A C 1
ATOM 824 O O . ILE A 1 103 ? 0.904 1.765 14.825 1.00 90.56 103 ILE A O 1
ATOM 828 N N . GLU A 1 104 ? 1.764 3.337 13.475 1.00 88.75 104 GLU A N 1
ATOM 829 C CA . GLU A 1 104 ? 1.195 4.474 14.210 1.00 88.75 104 GLU A CA 1
ATOM 830 C C . GLU A 1 104 ? -0.343 4.430 14.210 1.00 88.75 104 GLU A C 1
ATOM 832 O O . GLU A 1 104 ? -0.964 4.603 15.263 1.00 88.75 104 GLU A O 1
ATOM 837 N N . ILE A 1 105 ? -0.952 4.091 13.067 1.00 86.25 105 ILE A N 1
ATOM 838 C CA . ILE A 1 105 ? -2.412 3.971 12.913 1.00 86.25 105 ILE A CA 1
ATOM 839 C C . ILE A 1 105 ? -2.998 2.861 13.799 1.00 86.25 105 ILE A C 1
ATOM 841 O O . ILE A 1 105 ? -4.056 3.040 14.400 1.00 86.25 105 ILE A O 1
ATOM 845 N N . ILE A 1 106 ? -2.335 1.704 13.883 1.00 85.06 106 ILE A N 1
ATOM 846 C CA . ILE A 1 106 ? -2.886 0.496 14.524 1.00 85.06 106 ILE A CA 1
ATOM 847 C C . ILE A 1 106 ? -2.258 0.198 15.884 1.00 85.06 106 ILE A C 1
ATOM 849 O O . ILE A 1 106 ? -2.380 -0.904 16.406 1.00 85.06 106 ILE A O 1
ATOM 853 N N . SER A 1 107 ? -1.618 1.173 16.513 1.00 72.94 107 SER A N 1
ATOM 854 C CA . SER A 1 107 ? -0.909 1.001 17.791 1.00 72.94 107 SER A CA 1
ATOM 855 C C . SER A 1 107 ? -1.685 0.262 18.908 1.00 72.94 107 SER A C 1
ATOM 857 O O . SER A 1 107 ? -1.073 -0.217 19.859 1.00 72.94 107 SER A O 1
ATOM 859 N N . LYS A 1 108 ? -3.015 0.121 18.798 1.00 76.12 108 LYS A N 1
ATOM 8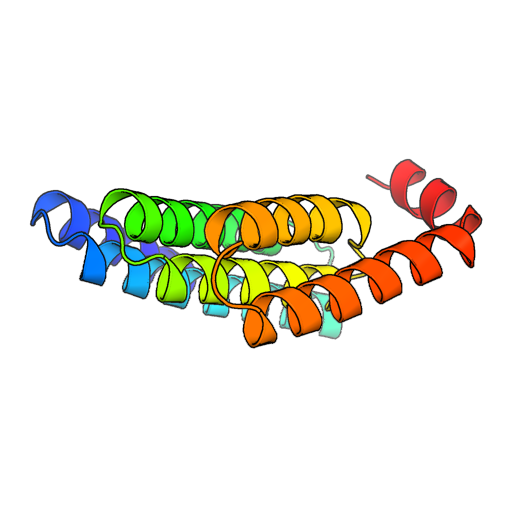60 C CA . LYS A 1 108 ? -3.885 -0.641 19.710 1.00 76.12 108 LYS A CA 1
ATOM 861 C C . LYS A 1 108 ? -4.063 -2.136 19.380 1.00 76.12 108 LYS A C 1
ATOM 863 O O . LYS A 1 108 ? -4.382 -2.894 20.292 1.00 76.12 108 LYS A O 1
ATOM 868 N N . ASP A 1 109 ? -3.880 -2.583 18.135 1.00 84.00 109 ASP A N 1
ATOM 869 C CA . ASP A 1 109 ? -3.947 -4.012 17.772 1.00 84.00 109 ASP A CA 1
ATOM 870 C C . ASP A 1 109 ? -2.535 -4.609 17.775 1.00 84.00 109 ASP A C 1
ATOM 872 O O . ASP A 1 109 ? -1.711 -4.391 16.878 1.00 84.00 109 ASP A O 1
ATOM 876 N N . ILE A 1 110 ? -2.262 -5.360 18.840 1.00 83.50 110 ILE A N 1
ATOM 877 C CA . ILE A 1 110 ? -0.952 -5.934 19.150 1.00 83.50 110 ILE A CA 1
ATOM 878 C C . ILE A 1 110 ? -0.523 -6.948 18.082 1.00 83.50 110 ILE A C 1
ATOM 880 O O . ILE A 1 110 ? 0.651 -6.980 17.706 1.00 83.50 110 ILE A O 1
ATOM 884 N N . LEU A 1 111 ? -1.452 -7.767 17.579 1.00 86.00 111 LEU A N 1
ATOM 885 C CA . LEU A 1 111 ? -1.129 -8.835 16.632 1.00 86.00 111 LEU A CA 1
ATOM 886 C C . LEU A 1 111 ? -0.730 -8.250 15.280 1.00 86.00 111 LEU A C 1
ATOM 888 O O . LEU A 1 111 ? 0.300 -8.629 14.717 1.00 86.00 111 LEU A O 1
ATOM 892 N N . LEU A 1 112 ? -1.512 -7.289 14.785 1.00 85.31 112 LEU A N 1
ATOM 893 C CA . LEU A 1 112 ? -1.219 -6.644 13.510 1.00 85.31 112 LEU A CA 1
ATOM 894 C C . LEU A 1 112 ? 0.056 -5.791 13.595 1.00 85.31 112 LEU A C 1
ATOM 896 O O . LEU A 1 112 ? 0.878 -5.812 12.677 1.00 85.31 112 LEU A O 1
ATOM 900 N N . SER A 1 113 ? 0.282 -5.125 14.730 1.00 87.69 113 SER A N 1
ATOM 901 C CA . SER A 1 113 ? 1.514 -4.372 14.988 1.00 87.69 113 SER A CA 1
ATOM 902 C C . SER A 1 113 ? 2.759 -5.265 14.967 1.00 87.69 113 SER A C 1
ATOM 904 O O . SER A 1 113 ? 3.760 -4.912 14.343 1.00 87.69 113 SER A O 1
ATOM 906 N N . LEU A 1 114 ? 2.707 -6.450 15.587 1.00 88.69 114 LEU A N 1
ATOM 907 C CA . LEU A 1 114 ? 3.827 -7.399 15.598 1.00 88.69 114 LEU A CA 1
ATOM 908 C C . LEU A 1 114 ? 4.216 -7.842 14.177 1.00 88.69 114 LEU A C 1
ATOM 910 O O . LEU A 1 114 ? 5.396 -7.887 13.822 1.00 88.69 114 LEU A O 1
ATOM 914 N N . GLU A 1 115 ? 3.218 -8.129 13.347 1.00 89.69 115 GLU A N 1
ATOM 915 C CA . GLU A 1 115 ? 3.407 -8.570 11.965 1.00 89.69 115 GLU A CA 1
ATOM 916 C C . GLU A 1 115 ? 3.962 -7.438 11.071 1.00 89.69 115 GLU A C 1
ATOM 918 O O . GLU A 1 115 ? 4.770 -7.684 10.166 1.00 89.69 115 GLU A O 1
ATOM 923 N N . LEU A 1 116 ? 3.633 -6.176 11.372 1.00 90.06 116 LEU A N 1
ATOM 924 C CA . LEU A 1 116 ? 4.265 -5.000 10.762 1.00 90.06 116 LEU A CA 1
ATOM 925 C C . LEU A 1 116 ? 5.728 -4.827 11.207 1.00 90.06 116 LEU A C 1
ATOM 927 O O . LEU A 1 116 ? 6.602 -4.607 10.363 1.00 90.06 116 LEU A O 1
ATOM 931 N N . TYR A 1 117 ? 6.037 -4.996 12.498 1.00 91.69 117 TYR A N 1
ATOM 932 C CA . TYR A 1 117 ? 7.415 -4.941 13.008 1.00 91.69 117 TYR A CA 1
ATOM 933 C C . TYR A 1 117 ? 8.312 -6.032 12.412 1.00 91.69 117 TYR A C 1
ATOM 935 O O . TYR A 1 117 ? 9.482 -5.787 12.102 1.00 91.69 117 TYR A O 1
ATOM 943 N N . LYS A 1 118 ? 7.770 -7.230 12.178 1.00 92.81 118 LYS A N 1
ATOM 944 C CA . LYS A 1 118 ? 8.476 -8.308 11.476 1.00 92.81 118 LYS A CA 1
ATOM 945 C C . LYS A 1 118 ? 8.871 -7.904 10.050 1.00 92.81 118 LYS A C 1
ATOM 947 O O . LYS A 1 118 ? 10.019 -8.100 9.655 1.00 92.81 118 LYS A O 1
ATOM 952 N N . ARG A 1 119 ? 7.971 -7.281 9.280 1.00 91.50 119 ARG A N 1
ATOM 953 C CA . ARG A 1 119 ? 8.310 -6.756 7.938 1.00 91.50 119 ARG A CA 1
ATOM 954 C C . ARG A 1 119 ? 9.336 -5.628 8.004 1.00 91.50 119 ARG A C 1
ATOM 956 O O . ARG A 1 119 ? 10.262 -5.584 7.194 1.00 91.50 119 ARG A O 1
ATOM 963 N N . LEU A 1 120 ? 9.193 -4.727 8.975 1.00 92.44 120 LEU A N 1
ATOM 964 C CA . LEU A 1 120 ? 10.091 -3.588 9.155 1.00 92.44 120 LEU A CA 1
ATOM 965 C C . LEU A 1 120 ? 11.516 -4.048 9.486 1.00 92.44 120 LEU A C 1
ATOM 967 O O . LEU A 1 120 ? 12.469 -3.581 8.860 1.00 92.44 120 LEU A O 1
ATOM 971 N N . SER A 1 121 ? 11.662 -5.002 10.408 1.00 90.56 121 SER A N 1
ATOM 972 C CA . SER A 1 121 ? 12.964 -5.588 10.748 1.00 90.56 121 SER A CA 1
ATOM 973 C C . SER A 1 121 ? 13.606 -6.298 9.553 1.00 90.56 121 SER A C 1
ATOM 975 O O . SER A 1 121 ? 14.803 -6.132 9.324 1.00 90.56 121 SER A O 1
ATOM 977 N N . TYR A 1 122 ? 12.819 -6.995 8.726 1.00 90.62 122 TYR A N 1
ATOM 978 C CA . TYR A 1 122 ? 13.307 -7.583 7.477 1.00 90.62 122 TYR A CA 1
ATOM 979 C C . TYR A 1 122 ? 13.847 -6.523 6.503 1.00 90.62 122 TYR A C 1
ATOM 981 O O . TYR A 1 122 ? 14.958 -6.668 5.988 1.00 90.62 122 TYR A O 1
ATOM 989 N N . CYS A 1 123 ? 13.112 -5.425 6.296 1.00 88.62 123 CYS A N 1
ATOM 990 C CA . CYS A 1 123 ? 13.565 -4.324 5.442 1.00 88.62 123 CYS A CA 1
ATOM 991 C C . CYS A 1 123 ? 14.868 -3.701 5.965 1.00 88.62 123 CYS A C 1
ATOM 993 O O . CYS A 1 123 ? 15.801 -3.474 5.197 1.00 88.62 123 CYS A O 1
ATOM 995 N N . GLN A 1 124 ? 14.958 -3.453 7.275 1.00 88.50 124 GLN A N 1
ATOM 996 C CA . GLN A 1 124 ? 16.157 -2.890 7.903 1.00 88.50 124 GLN A CA 1
ATOM 997 C C . GLN A 1 124 ? 17.364 -3.826 7.804 1.00 88.50 124 GLN A C 1
ATOM 999 O O . GLN A 1 124 ? 18.473 -3.377 7.511 1.00 88.50 124 GLN A O 1
ATOM 1004 N N . TRP A 1 125 ? 17.157 -5.127 8.019 1.00 89.75 125 TRP A N 1
ATOM 1005 C CA . TRP A 1 125 ? 18.206 -6.130 7.872 1.00 89.75 125 TRP A CA 1
ATOM 1006 C C . TRP A 1 125 ? 18.743 -6.175 6.440 1.00 89.75 125 TRP A C 1
ATOM 1008 O O . TRP A 1 125 ? 19.959 -6.184 6.249 1.00 89.75 125 TRP A O 1
ATOM 1018 N N . TYR A 1 126 ? 17.856 -6.132 5.440 1.00 86.38 126 TYR A N 1
ATOM 1019 C CA . TYR A 1 126 ? 18.251 -6.129 4.032 1.00 86.38 126 TYR A CA 1
ATOM 1020 C C . TYR A 1 126 ? 19.124 -4.913 3.695 1.00 86.38 126 TYR A C 1
ATOM 1022 O O . TYR A 1 126 ? 20.206 -5.068 3.130 1.00 86.38 126 TYR A O 1
ATOM 1030 N N . LEU A 1 127 ? 18.703 -3.714 4.115 1.00 83.56 127 LEU A N 1
ATOM 1031 C CA . LEU A 1 127 ? 19.465 -2.480 3.897 1.00 83.56 127 LEU A CA 1
ATOM 1032 C C . LEU A 1 127 ? 20.838 -2.503 4.575 1.00 83.56 127 LEU A C 1
ATOM 1034 O O . LEU A 1 127 ? 21.825 -2.065 3.990 1.00 83.56 127 LEU A O 1
ATOM 1038 N N . ARG A 1 128 ? 20.920 -3.050 5.793 1.00 83.31 128 ARG A N 1
ATOM 1039 C CA . ARG A 1 128 ? 22.183 -3.163 6.531 1.00 83.31 128 ARG A CA 1
ATOM 1040 C C . ARG A 1 128 ? 23.141 -4.177 5.903 1.00 83.31 128 ARG A C 1
ATOM 1042 O O . ARG A 1 128 ? 24.350 -3.976 5.961 1.00 83.31 128 ARG A O 1
ATOM 1049 N N . LYS A 1 129 ? 22.622 -5.276 5.348 1.00 80.06 129 LYS A N 1
ATOM 1050 C CA . LYS A 1 129 ? 23.433 -6.356 4.767 1.00 80.06 129 LYS A CA 1
ATOM 1051 C C . LYS A 1 129 ? 23.917 -6.044 3.350 1.00 80.06 129 LYS A C 1
ATOM 1053 O O . LYS A 1 129 ? 24.992 -6.501 2.974 1.00 80.06 129 LYS A O 1
ATOM 1058 N N . PHE A 1 130 ? 23.161 -5.252 2.590 1.00 74.38 130 PHE A N 1
ATOM 1059 C CA . PHE A 1 130 ? 23.486 -4.890 1.208 1.00 74.38 130 PHE A CA 1
ATOM 1060 C C . PHE A 1 130 ? 23.611 -3.366 1.009 1.00 74.38 130 PHE A C 1
ATOM 1062 O O . PHE A 1 130 ? 22.910 -2.801 0.166 1.00 74.38 130 PHE A O 1
ATOM 1069 N N . PRO A 1 131 ? 24.520 -2.679 1.731 1.00 63.19 131 PRO A N 1
ATOM 1070 C CA . PRO A 1 131 ? 24.663 -1.224 1.632 1.00 63.19 131 PRO A CA 1
ATOM 1071 C C . PRO A 1 131 ? 25.137 -0.777 0.238 1.00 63.19 131 PRO A C 1
ATOM 1073 O O . PRO A 1 131 ? 24.708 0.257 -0.261 1.00 63.19 131 PRO A O 1
ATOM 1076 N N . GLN A 1 132 ? 25.949 -1.596 -0.440 1.00 55.59 132 GLN A N 1
ATOM 1077 C CA . GLN A 1 132 ? 26.470 -1.307 -1.784 1.00 55.59 132 GLN A CA 1
ATOM 1078 C C . GLN A 1 132 ? 25.387 -1.349 -2.875 1.00 55.59 132 GLN A C 1
ATOM 1080 O O . GLN A 1 132 ? 25.484 -0.630 -3.866 1.00 55.59 132 GLN A O 1
ATOM 1085 N N . LEU A 1 133 ? 24.322 -2.142 -2.692 1.00 53.50 133 LEU A N 1
ATOM 1086 C CA . LEU A 1 133 ? 23.175 -2.150 -3.609 1.00 53.50 133 LEU A CA 1
ATOM 1087 C C . LEU A 1 133 ? 22.419 -0.811 -3.547 1.00 53.50 133 LEU A C 1
ATOM 1089 O O . LEU A 1 133 ? 21.842 -0.371 -4.537 1.00 53.50 133 LEU A O 1
ATOM 1093 N N . PHE A 1 134 ? 22.467 -0.150 -2.388 1.00 50.53 134 PHE A N 1
ATOM 1094 C CA . PHE A 1 134 ? 21.880 1.162 -2.152 1.00 50.53 134 PHE A CA 1
ATOM 1095 C C . PHE A 1 134 ? 22.633 2.264 -2.913 1.00 50.53 134 PHE A C 1
ATOM 1097 O O . PHE A 1 134 ? 22.000 3.076 -3.581 1.00 50.53 134 PHE A O 1
ATOM 1104 N N . GLU A 1 135 ? 23.972 2.244 -2.905 1.00 49.88 135 GLU A N 1
ATOM 1105 C CA . GLU A 1 135 ? 24.796 3.162 -3.713 1.00 49.88 135 GLU A CA 1
ATOM 1106 C C . GLU A 1 135 ? 24.667 2.909 -5.223 1.00 49.88 135 GLU A C 1
ATOM 1108 O O . GLU A 1 135 ? 24.660 3.854 -6.013 1.00 49.88 135 GLU A O 1
ATOM 1113 N N . PHE A 1 136 ? 24.539 1.647 -5.645 1.00 47.12 136 PHE A N 1
ATOM 1114 C CA . PHE A 1 136 ? 24.464 1.301 -7.067 1.00 47.12 136 PHE A CA 1
ATOM 1115 C C . PHE A 1 136 ? 23.098 1.631 -7.695 1.00 47.12 136 PHE A C 1
ATOM 1117 O O . PHE A 1 136 ? 23.041 2.031 -8.858 1.00 47.12 136 PHE A O 1
ATOM 1124 N N . LEU A 1 137 ? 22.001 1.504 -6.937 1.00 49.00 137 LEU A N 1
ATOM 1125 C CA . LEU A 1 137 ? 20.650 1.844 -7.405 1.00 49.00 137 LEU A CA 1
ATOM 1126 C C . LEU A 1 137 ? 20.396 3.363 -7.423 1.00 49.00 137 LEU A C 1
ATOM 1128 O O . LEU A 1 137 ? 19.742 3.840 -8.343 1.00 49.00 137 LEU A O 1
ATOM 1132 N N . TYR A 1 138 ? 20.969 4.136 -6.491 1.00 47.69 138 TYR A N 1
ATOM 1133 C CA . TYR A 1 138 ? 20.829 5.605 -6.468 1.00 47.69 138 TYR A CA 1
ATOM 1134 C C . TYR A 1 138 ? 21.681 6.340 -7.519 1.00 47.69 138 TYR A C 1
ATOM 1136 O O . TYR A 1 138 ? 21.455 7.517 -7.779 1.00 47.69 138 TYR A O 1
ATOM 1144 N N . ARG A 1 139 ? 22.660 5.669 -8.142 1.00 40.03 139 ARG A N 1
ATOM 1145 C CA . ARG A 1 139 ? 23.435 6.220 -9.274 1.00 40.03 139 ARG A CA 1
ATOM 1146 C C . ARG A 1 139 ? 22.776 6.013 -10.642 1.00 40.03 139 ARG A C 1
ATOM 1148 O O . ARG A 1 139 ? 23.327 6.477 -11.637 1.00 40.03 139 ARG A O 1
ATOM 1155 N N . ARG A 1 140 ? 21.656 5.285 -10.713 1.00 36.47 140 ARG A N 1
ATOM 1156 C CA . ARG A 1 140 ? 20.963 4.944 -11.969 1.00 36.47 140 ARG A CA 1
ATOM 1157 C C . ARG A 1 140 ? 19.526 5.468 -12.078 1.00 36.47 140 ARG A C 1
ATOM 1159 O O . ARG A 1 140 ? 18.889 5.181 -13.087 1.00 36.47 140 ARG A O 1
ATOM 1166 N N . SER A 1 141 ? 19.045 6.217 -11.085 1.00 41.56 141 SER A N 1
ATOM 1167 C CA . SER A 1 141 ? 17.811 7.014 -11.155 1.00 41.56 141 SER A CA 1
ATOM 1168 C C . SER A 1 141 ? 18.085 8.404 -11.711 1.00 41.56 141 SER A C 1
ATOM 1170 O O . SER A 1 141 ? 19.000 9.048 -11.146 1.00 41.56 141 SER A O 1
#

Sequence (141 aa):
MAGVFLLGKARCEFSARNAISEASTLFSAAKYFLQADDKYTSMNCINYEDNLNCAIFCLLRSARIYELNELFTLATNVYIYLSDSLMRRCKFHQAICYLKHSIEIISKDILLSLELYKRLSYCQWYLRKFPQLFEFLYRRS

Radius of gyration: 16.13 Å; chains: 1; bounding box: 48×23×41 Å

Foldseek 3Di:
DQLVVLQVVLVVCVVVVNLLSSLVSLQVSLVVLLVVVVVCVVVVHDCPCPSVVSSLVSLQSSLVSCVVVVVLVRSLVSLVVNLVSCVVVVVLVVSLVSLVVNCVSPVPDPVVNVVSVVSNVVSVVVCVVCVVVVVVVVVVD

InterPro domains:
  IPR039494 Factor VIII intron 22 protein [PTHR16797] (1-131)

Organism: Schistosoma japonicum (NCBI:txid6182)

pLDDT: mean 87.28, std 12.87, range [36.47, 97.62]